Protein AF-A0A090GD67-F1 (afdb_monomer_lite)

Organism: Mesorhizobium plurifarium (NCBI:txid69974)

pLDDT: mean 84.67, std 17.31, range [36.59, 98.5]

Radius of gyration: 21.64 Å; chains: 1; bounding box: 90×26×46 Å

Structure (mmCIF, N/CA/C/O backbone):
data_AF-A0A090GD67-F1
#
_entry.id   AF-A0A090GD67-F1
#
loop_
_atom_site.group_PDB
_atom_site.id
_atom_site.type_symbol
_atom_site.label_atom_id
_atom_site.label_alt_id
_atom_site.label_comp_id
_atom_site.label_asym_id
_atom_site.label_entity_id
_atom_site.label_seq_id
_atom_site.pdbx_PDB_ins_code
_atom_site.Cartn_x
_atom_site.Cartn_y
_atom_site.Cartn_z
_atom_site.occupancy
_atom_site.B_iso_or_equiv
_atom_site.auth_seq_id
_atom_site.auth_comp_id
_atom_site.auth_asym_id
_atom_site.auth_atom_id
_atom_site.pdbx_PDB_model_num
ATOM 1 N N . MET A 1 1 ? -66.981 9.081 29.433 1.00 36.59 1 MET A N 1
ATOM 2 C CA . MET A 1 1 ? -66.553 9.447 28.064 1.00 36.59 1 MET A CA 1
ATOM 3 C C . MET A 1 1 ? -65.028 9.527 28.034 1.00 36.59 1 MET A C 1
ATOM 5 O O . MET A 1 1 ? -64.481 10.363 28.728 1.00 36.59 1 MET A O 1
ATOM 9 N N . ARG A 1 2 ? -64.402 8.603 27.286 1.00 39.62 2 ARG A N 1
ATOM 10 C CA . ARG A 1 2 ? -63.059 8.602 26.656 1.00 39.62 2 ARG A CA 1
ATOM 11 C C . ARG A 1 2 ? -61.828 9.085 27.456 1.00 39.62 2 ARG A C 1
ATOM 13 O O . ARG A 1 2 ? -61.540 10.271 27.518 1.00 39.62 2 ARG A O 1
ATOM 20 N N . ILE A 1 3 ? -61.043 8.107 27.922 1.00 46.41 3 ILE A N 1
ATOM 21 C CA . ILE A 1 3 ? -59.617 8.222 28.269 1.00 46.41 3 ILE A CA 1
ATOM 22 C C . ILE A 1 3 ? -58.811 8.064 26.968 1.00 46.41 3 ILE A C 1
ATOM 24 O O . ILE A 1 3 ? -58.981 7.070 26.263 1.00 46.41 3 ILE A O 1
ATOM 28 N N . PHE A 1 4 ? -57.972 9.045 26.628 1.00 45.22 4 PHE A N 1
ATOM 29 C CA . PHE A 1 4 ? -57.029 8.970 25.508 1.00 45.22 4 PHE A CA 1
ATOM 30 C C . PHE A 1 4 ? -55.708 8.361 25.997 1.00 45.22 4 PHE A C 1
ATOM 32 O O . PHE A 1 4 ? -54.957 9.010 26.720 1.00 45.22 4 PHE A O 1
ATOM 39 N N . CYS A 1 5 ? -55.411 7.125 25.594 1.00 44.12 5 CYS A N 1
ATOM 40 C CA . CYS A 1 5 ? -54.068 6.555 25.703 1.00 44.12 5 CYS A CA 1
ATOM 41 C C . CYS A 1 5 ? -53.264 6.950 24.457 1.00 44.12 5 CYS A C 1
ATOM 43 O O . CYS A 1 5 ? -53.500 6.419 23.373 1.00 44.12 5 CYS A O 1
ATOM 45 N N . LEU A 1 6 ? -52.321 7.885 24.608 1.00 44.41 6 LEU A N 1
ATOM 46 C CA . LEU A 1 6 ? -51.264 8.117 23.622 1.00 44.41 6 LEU A CA 1
ATOM 47 C C . LEU A 1 6 ? -50.285 6.932 23.677 1.00 44.41 6 LEU A C 1
ATOM 49 O O . LEU A 1 6 ? -49.520 6.803 24.629 1.00 44.41 6 LEU A O 1
ATOM 53 N N . LEU A 1 7 ? -50.300 6.071 22.657 1.00 46.12 7 LEU A N 1
ATOM 54 C CA . LEU A 1 7 ? -49.202 5.144 22.392 1.00 46.12 7 LEU A CA 1
ATOM 55 C C . LEU A 1 7 ? -48.097 5.907 21.657 1.00 46.12 7 LEU A C 1
ATOM 57 O O . LEU A 1 7 ? -48.216 6.210 20.472 1.00 46.12 7 LEU A O 1
ATOM 61 N N . ALA A 1 8 ? -47.020 6.220 22.374 1.00 53.72 8 ALA A N 1
ATOM 62 C CA . ALA A 1 8 ? -45.768 6.643 21.769 1.00 53.72 8 ALA A CA 1
ATOM 63 C C . ALA A 1 8 ? -45.135 5.429 21.073 1.00 53.72 8 ALA A C 1
ATOM 65 O O . ALA A 1 8 ? -44.544 4.566 21.718 1.00 53.72 8 ALA A O 1
ATOM 66 N N . ALA A 1 9 ? -45.297 5.347 19.753 1.00 47.59 9 ALA A N 1
ATOM 67 C CA . ALA A 1 9 ? -44.527 4.442 18.918 1.00 47.59 9 ALA A CA 1
ATOM 68 C C . ALA A 1 9 ? -43.088 4.970 18.856 1.00 47.59 9 ALA A C 1
ATOM 70 O O . ALA A 1 9 ? -42.772 5.877 18.086 1.00 47.59 9 ALA A O 1
ATOM 71 N N . THR A 1 10 ? -42.217 4.437 19.708 1.00 53.12 10 THR A N 1
ATOM 72 C CA . THR A 1 10 ? -40.774 4.579 19.548 1.00 53.12 10 THR A CA 1
ATOM 73 C C . THR A 1 10 ? -40.389 3.903 18.239 1.00 53.12 10 THR A C 1
ATOM 75 O O . THR A 1 10 ? -40.365 2.679 18.125 1.00 53.12 10 THR A O 1
ATOM 78 N N . ALA A 1 11 ? -40.130 4.721 17.220 1.00 47.53 11 ALA A N 1
ATOM 79 C CA . ALA A 1 11 ? -39.497 4.281 15.993 1.00 47.53 11 ALA A CA 1
ATOM 80 C C . ALA A 1 11 ? -38.112 3.728 16.354 1.00 47.53 11 ALA A C 1
ATOM 82 O O . ALA A 1 11 ? -37.156 4.478 16.549 1.00 47.53 11 ALA A O 1
ATOM 83 N N . LEU A 1 12 ? -38.026 2.405 16.489 1.00 48.16 12 LEU A N 1
ATOM 84 C CA . LEU A 1 12 ? -36.778 1.662 16.405 1.00 48.16 12 LEU A CA 1
ATOM 85 C C . LEU A 1 12 ? -36.244 1.887 14.990 1.00 48.16 12 LEU A C 1
ATOM 87 O O . LEU A 1 12 ? -36.596 1.170 14.055 1.00 48.16 12 LEU A O 1
ATOM 91 N N . LEU A 1 13 ? -35.452 2.947 14.823 1.00 43.34 13 LEU A N 1
ATOM 92 C CA . LEU A 1 13 ? -34.618 3.103 13.643 1.00 43.34 13 LEU A CA 1
ATOM 93 C C . LEU A 1 13 ? -33.753 1.840 13.555 1.00 43.34 13 LEU A C 1
ATOM 95 O O . LEU A 1 13 ? -33.126 1.483 14.559 1.00 43.34 13 LEU A O 1
ATOM 99 N N . PRO A 1 14 ? -33.727 1.141 12.408 1.00 44.31 14 PRO A N 1
ATOM 100 C CA . PRO A 1 14 ? -32.823 0.023 12.234 1.00 44.31 14 PRO A CA 1
ATOM 101 C C . PRO A 1 14 ? -31.410 0.584 12.366 1.00 44.31 14 PRO A C 1
ATOM 103 O O . PRO A 1 14 ? -30.945 1.330 11.504 1.00 44.31 14 PRO A O 1
ATOM 106 N N . MET A 1 15 ? -30.743 0.279 13.481 1.00 50.84 15 MET A N 1
ATOM 107 C CA . MET A 1 15 ? -29.306 0.484 13.565 1.00 50.84 15 MET A CA 1
ATOM 108 C C . MET A 1 15 ? -28.710 -0.353 12.435 1.00 50.84 15 MET A C 1
ATOM 110 O O . MET A 1 15 ? -29.001 -1.553 12.379 1.00 50.84 15 MET A O 1
ATOM 114 N N . PRO A 1 16 ? -27.942 0.240 11.504 1.00 46.94 16 PRO A N 1
ATOM 115 C CA . PRO A 1 16 ? -27.230 -0.550 10.524 1.00 46.94 16 PRO A CA 1
ATOM 116 C C . PRO A 1 16 ? -26.293 -1.452 11.320 1.00 46.94 16 PRO A C 1
ATOM 118 O O . PRO A 1 16 ? -25.342 -0.986 11.947 1.00 46.94 16 PRO A O 1
ATOM 121 N N . CYS A 1 17 ? -26.627 -2.737 11.362 1.00 42.44 17 CYS A N 1
ATOM 122 C CA . CYS A 1 17 ? -25.745 -3.776 11.847 1.00 42.44 17 CYS A CA 1
ATOM 123 C C . CYS A 1 17 ? -24.536 -3.740 10.907 1.00 42.44 17 CYS A C 1
ATOM 125 O O . CYS A 1 17 ? -24.598 -4.256 9.791 1.00 42.44 17 CYS A O 1
ATOM 127 N N . LYS A 1 18 ? -23.488 -3.000 11.294 1.00 53.75 18 LYS A N 1
ATOM 128 C CA . LYS A 1 18 ? -22.190 -3.052 10.626 1.00 53.75 18 LYS A CA 1
ATOM 129 C C . LYS A 1 18 ? -21.739 -4.497 10.748 1.00 53.75 18 LYS A C 1
ATOM 131 O O . LYS A 1 18 ? -21.539 -4.982 11.857 1.00 53.75 18 LYS A O 1
ATOM 136 N N . ALA A 1 19 ? -21.687 -5.198 9.623 1.00 53.28 19 ALA A N 1
ATOM 137 C CA . ALA A 1 19 ? -21.222 -6.570 9.611 1.00 53.28 19 ALA A CA 1
ATOM 138 C C . ALA A 1 19 ? -19.786 -6.595 10.153 1.00 53.28 19 ALA A C 1
ATOM 140 O O . ALA A 1 19 ? -18.933 -5.850 9.680 1.00 53.28 19 ALA A O 1
ATOM 141 N N . GLU A 1 20 ? -19.533 -7.462 11.129 1.00 49.59 20 GLU A N 1
ATOM 142 C CA . GLU A 1 20 ? -18.251 -7.652 11.830 1.00 49.59 20 GLU A CA 1
ATOM 143 C C . GLU A 1 20 ? -17.064 -7.903 10.864 1.00 49.59 20 GLU A C 1
ATOM 145 O O . GLU A 1 20 ? -15.914 -7.634 11.190 1.00 49.59 20 GLU A O 1
ATOM 150 N N . GLY A 1 21 ? -17.337 -8.335 9.623 1.00 59.31 21 GLY A N 1
ATOM 151 C CA . GLY A 1 21 ? -16.341 -8.529 8.558 1.00 59.31 21 GLY A CA 1
ATOM 152 C C . GLY A 1 21 ? -16.029 -7.307 7.680 1.00 59.31 21 GLY A C 1
ATOM 153 O O . GLY A 1 21 ? -15.117 -7.376 6.856 1.00 59.31 21 GLY A O 1
ATOM 154 N N . ASP A 1 22 ? -16.754 -6.195 7.820 1.00 77.25 22 ASP A N 1
ATOM 155 C CA . ASP A 1 22 ? -16.596 -5.017 6.955 1.00 77.25 22 ASP A CA 1
ATOM 156 C C . ASP A 1 22 ? -15.273 -4.289 7.240 1.00 77.25 22 ASP A C 1
ATOM 158 O O . ASP A 1 22 ? -14.479 -4.051 6.334 1.00 77.25 22 ASP A O 1
ATOM 162 N N . ILE A 1 23 ? -14.946 -4.033 8.512 1.00 83.69 23 ILE A N 1
ATOM 163 C CA . ILE A 1 23 ? -13.769 -3.223 8.881 1.00 83.69 23 ILE A CA 1
ATOM 164 C C . ILE A 1 23 ? -12.433 -3.861 8.472 1.00 83.69 23 ILE A C 1
ATOM 166 O O . ILE A 1 23 ? -11.475 -3.159 8.153 1.00 83.69 23 ILE A O 1
ATOM 170 N N . TYR A 1 24 ? -12.363 -5.191 8.434 1.00 85.31 24 TYR A N 1
ATOM 171 C CA . TYR A 1 24 ? -11.166 -5.925 8.028 1.00 85.31 24 TYR A CA 1
ATOM 172 C C . TYR A 1 24 ? -10.984 -5.950 6.522 1.00 85.31 24 TYR A C 1
ATOM 174 O O . TYR A 1 24 ? -9.859 -5.891 6.022 1.00 85.31 24 TYR A O 1
ATOM 182 N N . HIS A 1 25 ? -12.092 -5.981 5.786 1.00 87.81 25 HIS A N 1
ATOM 183 C CA . HIS A 1 25 ? -12.056 -5.710 4.364 1.00 87.81 25 HIS A CA 1
ATOM 184 C C . HIS A 1 25 ? -11.529 -4.290 4.108 1.00 87.81 25 HIS A C 1
ATOM 186 O O . HIS A 1 25 ? -10.597 -4.143 3.320 1.00 87.81 25 HIS A O 1
ATOM 192 N N . GLN A 1 26 ? -12.010 -3.278 4.846 1.00 90.06 26 GLN A N 1
ATOM 193 C CA . GLN A 1 26 ? -11.484 -1.909 4.740 1.00 90.06 26 GLN A CA 1
ATOM 194 C C . GLN A 1 26 ? -9.972 -1.857 5.028 1.00 90.06 26 GLN A C 1
ATOM 196 O O . GLN A 1 26 ? -9.216 -1.252 4.273 1.00 90.06 26 GLN A O 1
ATOM 201 N N . ALA A 1 27 ? -9.493 -2.548 6.066 1.00 89.62 27 ALA A N 1
ATOM 202 C CA . ALA A 1 27 ? -8.064 -2.621 6.376 1.00 89.62 27 ALA A CA 1
ATOM 203 C C . ALA A 1 27 ? -7.244 -3.216 5.213 1.00 89.62 27 ALA A C 1
ATOM 205 O O . ALA A 1 27 ? -6.229 -2.651 4.801 1.00 89.62 27 ALA A O 1
ATOM 206 N N . ASN A 1 28 ? -7.711 -4.326 4.636 1.00 90.38 28 ASN A N 1
ATOM 207 C CA . ASN A 1 28 ? -7.069 -4.975 3.493 1.00 90.38 28 ASN A CA 1
ATOM 208 C C . ASN A 1 28 ? -7.059 -4.084 2.241 1.00 90.38 28 ASN A C 1
ATOM 210 O O . ASN A 1 28 ? -6.034 -3.991 1.562 1.00 90.38 28 ASN A O 1
ATOM 214 N N . VAL A 1 29 ? -8.167 -3.392 1.956 1.00 93.44 29 VAL A N 1
ATOM 215 C CA . VAL A 1 29 ? -8.246 -2.426 0.851 1.00 93.44 29 VAL A CA 1
ATOM 216 C C . VAL A 1 29 ? -7.290 -1.262 1.092 1.00 93.44 29 VAL A C 1
ATOM 218 O O . VAL A 1 29 ? -6.579 -0.872 0.170 1.00 93.44 29 VAL A O 1
ATOM 221 N N . ALA A 1 30 ? -7.211 -0.743 2.320 1.00 94.75 30 ALA A N 1
ATOM 222 C CA . ALA A 1 30 ? -6.302 0.345 2.658 1.00 94.75 30 ALA A CA 1
ATOM 223 C C . ALA A 1 30 ? -4.839 -0.037 2.403 1.00 94.75 30 ALA A C 1
ATOM 225 O O . ALA A 1 30 ? -4.106 0.685 1.726 1.00 94.75 30 ALA A O 1
ATOM 226 N N . TRP A 1 31 ? -4.436 -1.215 2.884 1.00 94.75 31 TRP A N 1
ATOM 227 C CA . TRP A 1 31 ? -3.102 -1.765 2.658 1.00 94.75 31 TRP A CA 1
ATOM 228 C C . TRP A 1 31 ? -2.779 -1.931 1.173 1.00 94.75 31 TRP A C 1
ATOM 230 O O . TRP A 1 31 ? -1.738 -1.464 0.702 1.00 94.75 31 TRP A O 1
ATOM 240 N N . ALA A 1 32 ? -3.681 -2.574 0.429 1.00 95.50 32 ALA A N 1
ATOM 241 C CA . ALA A 1 32 ? -3.511 -2.793 -0.999 1.00 95.50 32 ALA A CA 1
ATOM 242 C C . ALA A 1 32 ? -3.405 -1.464 -1.757 1.00 95.50 32 ALA A C 1
ATOM 244 O O . ALA A 1 32 ? -2.510 -1.304 -2.583 1.00 95.50 32 ALA A O 1
ATOM 245 N N . ALA A 1 33 ? -4.257 -0.489 -1.430 1.00 97.81 33 ALA A N 1
ATOM 246 C CA . ALA A 1 33 ? -4.273 0.816 -2.074 1.00 97.81 33 ALA A CA 1
ATOM 247 C C . ALA A 1 33 ? -2.965 1.585 -1.844 1.00 97.81 33 ALA A C 1
ATOM 249 O O . ALA A 1 33 ? -2.367 2.050 -2.812 1.00 97.81 33 ALA A O 1
ATOM 250 N N . TYR A 1 34 ? -2.447 1.644 -0.611 1.00 97.62 34 TYR A N 1
ATOM 251 C CA . TYR A 1 34 ? -1.164 2.305 -0.345 1.00 97.62 34 TYR A CA 1
ATOM 252 C C . TYR A 1 34 ? 0.014 1.623 -1.052 1.00 97.62 34 TYR A C 1
ATOM 254 O O . TYR A 1 34 ? 0.844 2.301 -1.661 1.00 97.62 34 TYR A O 1
ATOM 262 N N . LYS A 1 35 ? 0.067 0.285 -1.063 1.00 96.62 35 LYS A N 1
ATOM 263 C CA . LYS A 1 35 ? 1.077 -0.443 -1.848 1.00 96.62 35 LYS A CA 1
ATOM 264 C C . LYS A 1 35 ? 0.967 -0.134 -3.343 1.00 96.62 35 LYS A C 1
ATOM 266 O O . LYS A 1 35 ? 1.967 0.150 -4.000 1.00 96.62 35 LYS A O 1
ATOM 271 N N . CYS A 1 36 ? -0.248 -0.161 -3.879 1.00 98.31 36 CYS A N 1
ATOM 272 C CA . CYS A 1 36 ? -0.519 0.158 -5.273 1.00 98.31 36 CYS A CA 1
ATOM 273 C C . CYS A 1 36 ? -0.138 1.601 -5.621 1.00 98.31 36 CYS A C 1
ATOM 275 O O . CYS A 1 36 ? 0.417 1.837 -6.695 1.00 98.31 36 CYS A O 1
ATOM 277 N N . ALA A 1 37 ? -0.358 2.557 -4.715 1.00 98.19 37 ALA A N 1
ATOM 278 C CA . ALA A 1 37 ? 0.062 3.942 -4.893 1.00 98.19 37 ALA A CA 1
ATOM 279 C C . ALA A 1 37 ? 1.589 4.051 -5.023 1.00 98.19 37 ALA A C 1
ATOM 281 O O . ALA A 1 37 ? 2.092 4.799 -5.869 1.00 98.19 37 ALA A O 1
ATOM 282 N N . ALA A 1 38 ? 2.331 3.275 -4.230 1.00 97.75 38 ALA A N 1
ATOM 283 C CA . ALA A 1 38 ? 3.783 3.193 -4.321 1.00 97.75 38 ALA A CA 1
ATOM 284 C C . ALA A 1 38 ? 4.234 2.591 -5.661 1.00 97.75 38 ALA A C 1
ATOM 286 O O . ALA A 1 38 ? 5.136 3.131 -6.307 1.00 97.75 38 ALA A O 1
ATOM 287 N N . PHE A 1 39 ? 3.598 1.504 -6.114 1.00 98.31 39 PHE A N 1
ATOM 288 C CA . PHE A 1 39 ? 3.899 0.892 -7.411 1.00 98.31 39 PHE A CA 1
ATOM 289 C C . PHE A 1 39 ? 3.606 1.846 -8.575 1.00 98.31 39 PHE A C 1
ATOM 291 O O . PHE A 1 39 ? 4.455 2.006 -9.452 1.00 98.31 39 PHE A O 1
ATOM 298 N N . ALA A 1 40 ? 2.462 2.538 -8.552 1.00 97.81 40 ALA A N 1
ATOM 299 C CA . ALA A 1 40 ? 2.091 3.546 -9.544 1.00 97.81 40 ALA A CA 1
ATOM 300 C C . ALA A 1 40 ? 3.176 4.622 -9.665 1.00 97.81 40 ALA A C 1
ATOM 302 O O . ALA A 1 40 ? 3.731 4.830 -10.746 1.00 97.81 40 ALA A O 1
ATOM 303 N N . PHE A 1 41 ? 3.549 5.235 -8.539 1.00 96.94 41 PHE A N 1
ATOM 304 C CA . PHE A 1 41 ? 4.564 6.284 -8.492 1.00 96.94 41 PHE A CA 1
ATOM 305 C C . PHE A 1 41 ? 5.930 5.806 -9.008 1.00 96.94 41 PHE A C 1
ATO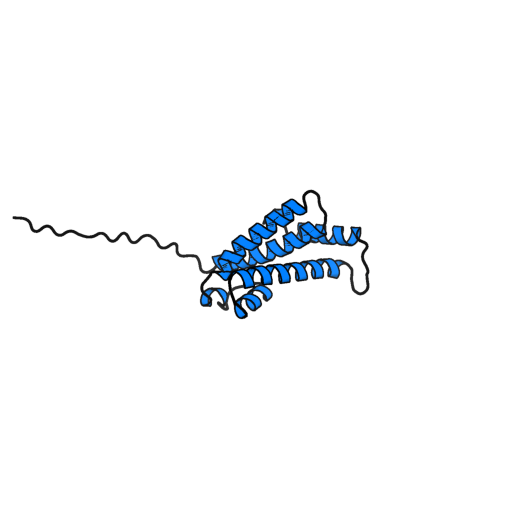M 307 O O . PHE A 1 41 ? 6.563 6.479 -9.826 1.00 96.94 41 PHE A O 1
ATOM 314 N N . ASN A 1 42 ? 6.377 4.621 -8.579 1.00 97.50 42 ASN A N 1
ATOM 315 C CA . ASN A 1 42 ? 7.683 4.074 -8.958 1.00 97.50 42 ASN A CA 1
ATOM 316 C C . ASN A 1 42 ? 7.734 3.568 -10.404 1.00 97.50 42 ASN A C 1
ATOM 318 O O . ASN A 1 42 ? 8.794 3.614 -11.027 1.00 97.50 42 ASN A O 1
ATOM 322 N N . SER A 1 43 ? 6.605 3.128 -10.961 1.00 96.75 43 SER A N 1
ATOM 323 C CA . SER A 1 43 ? 6.526 2.666 -12.350 1.00 96.75 43 SER A CA 1
ATOM 324 C C . SER A 1 43 ? 6.734 3.783 -13.370 1.00 96.75 43 SER A C 1
ATOM 326 O O . SER A 1 43 ? 7.115 3.510 -14.508 1.00 96.75 43 SER A O 1
ATOM 328 N N . ARG A 1 44 ? 6.469 5.042 -12.979 1.00 94.81 44 ARG A N 1
ATOM 329 C CA . ARG A 1 44 ? 6.438 6.206 -13.883 1.00 94.81 44 ARG A CA 1
ATOM 330 C C . ARG A 1 44 ? 5.549 5.976 -15.113 1.00 94.81 44 ARG A C 1
ATOM 332 O O . ARG A 1 44 ? 5.822 6.513 -16.185 1.00 94.81 44 ARG A O 1
ATOM 339 N N . MET A 1 45 ? 4.500 5.166 -14.965 1.00 94.06 45 MET A N 1
ATOM 340 C CA . MET A 1 45 ? 3.517 4.935 -16.018 1.00 94.06 45 MET A CA 1
ATOM 341 C C . MET A 1 45 ? 2.789 6.236 -16.401 1.00 94.06 45 MET A C 1
ATOM 343 O O . MET A 1 45 ? 2.783 7.199 -15.624 1.00 94.06 45 MET A O 1
ATOM 347 N N . PRO A 1 46 ? 2.146 6.292 -17.580 1.00 94.38 46 PRO A N 1
ATOM 348 C CA . PRO A 1 46 ? 1.277 7.412 -17.918 1.00 94.38 46 PRO A CA 1
ATOM 349 C C . PRO A 1 46 ? 0.252 7.656 -16.802 1.00 94.38 46 PRO A C 1
ATOM 351 O O . PRO A 1 46 ? -0.341 6.710 -16.294 1.00 94.38 46 PRO A O 1
ATOM 354 N N . ASN A 1 47 ? 0.062 8.918 -16.409 1.00 94.19 47 ASN A N 1
ATOM 355 C CA . ASN A 1 47 ? -0.813 9.311 -15.296 1.00 94.19 47 ASN A CA 1
ATOM 356 C C . ASN A 1 47 ? -0.432 8.725 -13.911 1.00 94.19 47 ASN A C 1
ATOM 358 O O . ASN A 1 47 ? -1.281 8.653 -13.025 1.00 94.19 47 ASN A O 1
ATOM 362 N N . ALA A 1 48 ? 0.835 8.350 -13.683 1.00 95.38 48 ALA A N 1
ATOM 363 C CA . ALA A 1 48 ? 1.297 7.823 -12.391 1.00 95.38 48 ALA A CA 1
ATOM 364 C C . ALA A 1 48 ? 0.927 8.718 -11.195 1.00 95.38 48 ALA A C 1
ATOM 366 O O . ALA A 1 48 ? 0.510 8.199 -10.166 1.00 95.38 48 ALA A O 1
ATOM 367 N N . ASP A 1 49 ? 1.031 10.044 -11.328 1.00 95.56 49 ASP A N 1
ATOM 368 C CA . ASP A 1 49 ? 0.702 10.977 -10.241 1.00 95.56 49 ASP A CA 1
ATOM 369 C C . ASP A 1 49 ? -0.804 11.006 -9.930 1.00 95.56 49 ASP A C 1
ATOM 371 O O . ASP A 1 49 ? -1.205 11.119 -8.769 1.00 95.56 49 ASP A O 1
ATOM 375 N N . GLY A 1 50 ? -1.645 10.888 -10.963 1.00 97.44 50 GLY A N 1
ATOM 376 C CA . GLY A 1 50 ? -3.097 10.806 -10.812 1.00 97.44 50 GLY A CA 1
ATOM 377 C C . GLY A 1 50 ? -3.514 9.506 -10.132 1.00 97.44 50 GLY A C 1
ATOM 378 O O . GLY A 1 50 ? -4.275 9.533 -9.165 1.00 97.44 50 GLY A O 1
ATOM 379 N N . GLU A 1 51 ? -2.950 8.384 -10.578 1.00 97.69 51 GLU A N 1
ATOM 380 C CA . GLU A 1 51 ? -3.193 7.070 -9.979 1.00 97.69 51 GLU A CA 1
ATOM 381 C C . GLU A 1 51 ? -2.665 6.981 -8.548 1.00 97.69 51 GLU A C 1
ATOM 383 O O . GLU A 1 51 ? -3.373 6.510 -7.660 1.00 97.69 51 GLU A O 1
ATOM 388 N N . HIS A 1 52 ? -1.468 7.508 -8.288 1.00 97.31 52 HIS A N 1
ATOM 389 C CA . HIS A 1 52 ? -0.920 7.602 -6.940 1.00 97.31 52 HIS A CA 1
ATOM 390 C C . HIS A 1 52 ? -1.879 8.353 -6.010 1.00 97.31 52 HIS A C 1
ATOM 392 O O . HIS A 1 52 ? -2.248 7.830 -4.963 1.00 97.31 52 HIS A O 1
ATOM 398 N N . ARG A 1 53 ? -2.360 9.538 -6.414 1.00 97.88 53 ARG A N 1
ATOM 399 C CA . ARG A 1 53 ? -3.313 10.319 -5.612 1.00 97.88 53 ARG A CA 1
ATOM 400 C C . ARG A 1 53 ? -4.623 9.569 -5.372 1.00 97.88 53 ARG A C 1
ATOM 402 O O . ARG A 1 53 ? -5.102 9.546 -4.242 1.00 97.88 53 ARG A O 1
ATOM 409 N N . ARG A 1 54 ? -5.196 8.961 -6.416 1.00 98.06 54 ARG A N 1
ATOM 410 C CA . ARG A 1 54 ? -6.442 8.180 -6.335 1.00 98.06 54 ARG A CA 1
ATOM 411 C C . ARG A 1 54 ? -6.320 7.042 -5.318 1.00 98.06 54 ARG A C 1
ATOM 413 O O . ARG A 1 54 ? -7.217 6.840 -4.504 1.00 98.06 54 ARG A O 1
ATOM 420 N N . LEU A 1 55 ? -5.200 6.326 -5.355 1.00 98.50 55 LEU A N 1
ATOM 421 C CA . LEU A 1 55 ? -4.932 5.182 -4.489 1.00 98.50 55 LEU A CA 1
ATOM 422 C C . LEU A 1 55 ? -4.589 5.600 -3.052 1.00 98.50 55 LEU A C 1
ATOM 424 O O . LEU A 1 55 ? -5.045 4.946 -2.120 1.00 98.50 55 LEU A O 1
ATOM 428 N N . VAL A 1 56 ? -3.871 6.711 -2.848 1.00 98.06 56 VAL A N 1
ATOM 429 C CA . VAL A 1 56 ? -3.660 7.289 -1.506 1.00 98.06 56 VAL A CA 1
ATOM 430 C C . VAL A 1 56 ? -4.991 7.698 -0.876 1.00 98.06 56 VAL A C 1
ATOM 432 O O . VAL A 1 56 ? -5.246 7.349 0.273 1.00 98.06 56 VAL A O 1
ATOM 435 N N . GLU A 1 57 ? -5.869 8.369 -1.627 1.00 98.25 57 GLU A N 1
ATOM 436 C CA . GLU A 1 57 ? -7.200 8.764 -1.146 1.00 98.25 57 GLU A CA 1
ATOM 437 C C . GLU A 1 57 ? -8.048 7.539 -0.773 1.00 98.25 57 GLU A C 1
ATOM 439 O O . GLU A 1 57 ? -8.637 7.485 0.306 1.00 98.25 57 GLU A O 1
ATOM 444 N N . LYS A 1 58 ? -8.056 6.505 -1.627 1.00 97.81 58 LYS A N 1
ATOM 445 C CA . LYS A 1 58 ? -8.720 5.230 -1.326 1.00 97.81 58 LYS A CA 1
ATOM 446 C C . LYS A 1 58 ? -8.152 4.603 -0.050 1.00 97.81 58 LYS A C 1
ATOM 448 O O . LYS A 1 58 ? -8.921 4.197 0.824 1.00 97.81 58 LYS A O 1
ATOM 453 N N . GLY A 1 59 ? -6.825 4.557 0.070 1.00 96.75 59 GLY A N 1
ATOM 454 C CA . GLY A 1 59 ? -6.116 4.063 1.247 1.00 96.75 59 GLY A CA 1
ATOM 455 C C . GLY A 1 59 ? -6.544 4.783 2.521 1.00 96.75 59 GLY A C 1
ATOM 456 O O . GLY A 1 59 ? -6.917 4.140 3.501 1.00 96.75 59 GLY A O 1
ATOM 457 N N . TYR A 1 60 ? -6.592 6.113 2.460 1.00 97.19 60 TYR A N 1
ATOM 458 C CA . TYR A 1 60 ? -7.000 6.974 3.563 1.00 97.19 60 TYR A CA 1
ATOM 459 C C . TYR A 1 60 ? -8.446 6.718 3.990 1.00 97.19 60 TYR A C 1
ATOM 461 O O . TYR A 1 60 ? -8.698 6.481 5.167 1.00 97.19 60 TYR A O 1
ATOM 469 N N . GLN A 1 61 ? -9.398 6.691 3.053 1.00 96.69 61 GLN A N 1
ATOM 470 C CA . GLN A 1 61 ? -10.821 6.494 3.362 1.00 96.69 61 GLN A CA 1
ATOM 471 C C . GLN A 1 61 ? -11.106 5.127 4.008 1.00 96.69 61 GLN A C 1
ATOM 473 O O . GLN A 1 61 ? -11.862 5.024 4.980 1.00 96.69 61 GLN A O 1
ATOM 478 N N . ASN A 1 62 ? -10.479 4.070 3.490 1.00 94.62 62 ASN A N 1
ATOM 479 C CA . ASN A 1 62 ? -10.663 2.712 4.004 1.00 94.62 62 ASN A CA 1
ATOM 480 C C . ASN A 1 62 ? -9.927 2.542 5.345 1.00 94.62 62 ASN A C 1
ATOM 482 O O . ASN A 1 62 ? -10.482 2.014 6.310 1.00 94.62 62 ASN A O 1
ATOM 486 N N . GLY A 1 63 ? -8.706 3.075 5.448 1.00 93.56 63 GLY A N 1
ATOM 487 C CA . GLY A 1 63 ? -7.930 3.072 6.685 1.00 93.56 63 GLY A CA 1
ATOM 488 C C . GLY A 1 63 ? -8.621 3.860 7.798 1.00 93.56 63 GLY A C 1
ATOM 489 O O . GLY A 1 63 ? -8.633 3.415 8.942 1.00 93.56 63 GLY A O 1
ATOM 490 N N . LEU A 1 64 ? -9.253 4.991 7.468 1.00 94.94 64 LEU A N 1
ATOM 491 C CA . LEU A 1 64 ? -9.988 5.827 8.417 1.00 94.94 64 LEU A CA 1
ATOM 492 C C . LEU A 1 64 ? -11.141 5.038 9.029 1.00 94.94 64 LEU A C 1
ATOM 494 O O . LEU A 1 64 ? -11.348 5.088 10.240 1.00 94.94 64 LEU A O 1
ATOM 498 N N . THR A 1 65 ? -11.856 4.273 8.202 1.00 92.19 65 THR A N 1
ATOM 499 C CA . THR A 1 65 ? -12.940 3.400 8.662 1.00 92.19 65 THR A CA 1
ATOM 500 C C . THR A 1 65 ? -12.436 2.335 9.637 1.00 92.19 65 THR A C 1
ATOM 502 O O . THR A 1 65 ? -13.056 2.137 10.680 1.00 92.19 65 THR A O 1
ATOM 505 N N . PHE A 1 66 ? -11.297 1.697 9.348 1.00 90.88 66 PHE A N 1
ATOM 506 C CA . PHE A 1 66 ? -10.699 0.691 10.230 1.00 90.88 66 PHE A CA 1
ATOM 507 C C . PHE A 1 66 ? -10.172 1.287 11.544 1.00 90.88 66 PHE A C 1
ATOM 509 O O . PHE A 1 66 ? -10.530 0.820 12.620 1.00 90.88 66 PHE A O 1
ATOM 516 N N . PHE A 1 67 ? -9.356 2.342 11.485 1.00 91.44 67 PHE A N 1
ATOM 517 C CA . PHE A 1 67 ? -8.730 2.931 12.675 1.00 91.44 67 PHE A CA 1
ATOM 518 C C . PHE A 1 67 ? -9.691 3.745 13.548 1.00 91.44 67 PHE A C 1
ATOM 520 O O . PHE A 1 67 ? -9.358 4.046 14.692 1.00 91.44 67 PHE A O 1
ATOM 527 N N . SER A 1 68 ? -10.875 4.086 13.033 1.00 91.56 68 SER A N 1
ATOM 528 C CA . SER A 1 68 ? -11.954 4.691 13.825 1.00 91.56 68 SER A CA 1
ATOM 529 C C . SER A 1 68 ? -12.885 3.653 14.462 1.00 91.56 68 SER A C 1
ATOM 531 O O . SER A 1 68 ? -13.803 4.032 15.190 1.00 91.56 68 SER A O 1
ATOM 533 N N . ALA A 1 69 ? -12.703 2.359 14.174 1.00 89.00 69 ALA A N 1
ATOM 534 C CA . ALA A 1 69 ? -13.497 1.297 14.778 1.00 89.00 69 ALA A CA 1
ATOM 535 C C . ALA A 1 69 ? -13.124 1.095 16.263 1.00 89.00 69 ALA A C 1
ATOM 537 O O . ALA A 1 69 ? -12.011 1.426 16.685 1.00 89.00 69 ALA A O 1
ATOM 538 N N . PRO A 1 70 ? -14.029 0.542 17.091 1.00 87.69 70 PRO A N 1
ATOM 539 C CA . PRO A 1 70 ? -13.700 0.152 18.456 1.00 87.69 70 PRO A CA 1
ATOM 540 C C . PRO A 1 70 ? -12.494 -0.795 18.505 1.00 87.69 70 PRO A C 1
ATOM 542 O O . PRO A 1 70 ? -12.403 -1.759 17.749 1.00 87.69 70 PRO A O 1
ATOM 545 N N . ARG A 1 71 ? -11.584 -0.577 19.462 1.00 82.31 71 ARG A N 1
ATOM 546 C CA . ARG A 1 71 ? -10.338 -1.360 19.582 1.00 82.31 71 ARG A CA 1
ATOM 547 C C . ARG A 1 71 ? -10.569 -2.872 19.707 1.00 82.31 71 ARG A C 1
ATOM 549 O O . ARG A 1 71 ? -9.747 -3.645 19.230 1.00 82.31 71 ARG A O 1
ATOM 556 N N . ALA A 1 72 ? -11.664 -3.287 20.346 1.00 80.75 72 ALA A N 1
ATOM 557 C CA . ALA A 1 72 ? -12.031 -4.699 20.461 1.00 80.75 72 ALA A CA 1
ATOM 558 C C . ALA A 1 72 ? -12.325 -5.333 19.091 1.00 80.75 72 ALA A C 1
ATOM 560 O O . ALA A 1 72 ? -11.934 -6.472 18.862 1.00 80.75 72 ALA A O 1
ATOM 561 N N . GLU A 1 73 ? -12.933 -4.575 18.175 1.00 82.44 73 GLU A N 1
ATOM 562 C CA . GLU A 1 73 ? -13.190 -5.017 16.804 1.00 82.44 73 GLU A CA 1
ATOM 563 C C . GLU A 1 73 ? -11.905 -5.010 15.975 1.00 82.44 73 GLU A C 1
ATOM 565 O O . GLU A 1 73 ? -11.698 -5.901 15.177 1.00 82.44 73 GLU A O 1
ATOM 570 N N . MET A 1 74 ? -10.984 -4.065 16.183 1.00 78.88 74 MET A N 1
ATOM 571 C CA . MET A 1 74 ? -9.704 -4.058 15.453 1.00 78.88 74 MET A CA 1
ATOM 572 C C . MET A 1 74 ? -8.803 -5.254 15.804 1.00 78.88 74 MET A C 1
ATOM 574 O O . MET A 1 74 ? -7.963 -5.652 14.997 1.00 78.88 74 MET A O 1
ATOM 578 N N . LEU A 1 75 ? -8.948 -5.799 17.016 1.00 79.06 75 LEU A N 1
ATOM 579 C CA . LEU A 1 75 ? -8.078 -6.829 17.590 1.00 79.06 75 LEU A CA 1
ATOM 580 C C . LEU A 1 75 ? -8.747 -8.208 17.704 1.00 79.06 75 LEU A C 1
ATOM 582 O O . LEU A 1 75 ? -8.182 -9.088 18.359 1.00 79.06 75 LEU A O 1
ATOM 586 N N . ALA A 1 76 ? -9.927 -8.418 17.107 1.00 75.75 76 ALA A N 1
ATOM 587 C CA . ALA A 1 76 ? -10.541 -9.743 17.106 1.00 75.75 76 ALA A CA 1
ATOM 588 C C . ALA A 1 76 ? -9.653 -10.763 16.358 1.00 75.75 76 ALA A C 1
ATOM 590 O O . ALA A 1 76 ? -9.021 -10.465 15.342 1.00 75.75 76 ALA A O 1
ATOM 591 N N . SER A 1 77 ? -9.522 -11.945 16.964 1.00 56.94 77 SER A N 1
ATOM 592 C CA . SER A 1 77 ? -8.469 -12.940 16.703 1.00 56.94 77 SER A CA 1
ATOM 593 C C . SER A 1 77 ? -8.709 -13.808 15.463 1.00 56.94 77 SER A C 1
ATOM 595 O O . SER A 1 77 ? -7.813 -14.545 15.055 1.00 56.94 77 SER A O 1
ATOM 597 N N . ASP A 1 78 ? -9.913 -13.789 14.911 1.00 62.41 78 ASP A N 1
ATOM 598 C CA . ASP A 1 78 ? -10.377 -14.616 13.796 1.00 62.41 78 ASP A CA 1
ATOM 599 C C . ASP A 1 78 ? -10.214 -13.937 12.426 1.00 62.41 78 ASP A C 1
ATOM 601 O O . ASP A 1 78 ? -10.524 -14.510 11.380 1.00 62.41 78 ASP A O 1
ATOM 605 N N . SER A 1 79 ? -9.656 -12.732 12.425 1.00 61.12 79 SER A N 1
ATOM 606 C CA . SER A 1 79 ? -9.685 -11.816 11.295 1.00 61.12 79 SER A CA 1
ATOM 607 C C . SER A 1 79 ? -8.352 -11.771 10.564 1.00 61.12 79 SER A C 1
ATOM 609 O O . SER A 1 79 ? -7.306 -11.480 11.146 1.00 61.12 79 SER A O 1
ATOM 611 N N . VAL A 1 80 ? -8.375 -12.005 9.250 1.00 65.69 80 VAL A N 1
ATOM 612 C CA . VAL A 1 80 ? -7.173 -11.920 8.411 1.00 65.69 80 VAL A CA 1
ATOM 613 C C . VAL A 1 80 ? -6.913 -10.457 8.040 1.00 65.69 80 VAL A C 1
ATOM 615 O O . VAL A 1 80 ? -7.366 -9.965 7.005 1.00 65.69 80 VAL A O 1
ATOM 618 N N . VAL A 1 81 ? -6.184 -9.753 8.905 1.00 69.94 81 VAL A N 1
ATOM 619 C CA . VAL A 1 81 ? -5.539 -8.472 8.578 1.00 69.94 81 VAL A CA 1
ATOM 620 C C . VAL A 1 81 ? -4.058 -8.675 8.285 1.00 69.94 81 VAL A C 1
ATOM 622 O O . VAL A 1 81 ? -3.446 -9.580 8.858 1.00 69.94 81 VAL A O 1
ATOM 625 N N . PRO A 1 82 ? -3.440 -7.825 7.446 1.00 71.50 82 PRO A N 1
ATOM 626 C CA . PRO A 1 82 ? -1.992 -7.802 7.304 1.00 71.50 82 PRO A CA 1
ATOM 627 C C . PRO A 1 82 ? -1.353 -7.592 8.678 1.00 71.50 82 PRO A C 1
ATOM 629 O O . PRO A 1 82 ? -1.809 -6.754 9.464 1.00 71.50 82 PRO A O 1
ATOM 632 N N . THR A 1 83 ? -0.306 -8.357 8.987 1.00 79.50 83 THR A N 1
ATOM 633 C CA . THR A 1 83 ? 0.361 -8.323 10.297 1.00 79.50 83 THR A CA 1
ATOM 634 C C . THR A 1 83 ? 0.796 -6.906 10.668 1.00 79.50 83 THR A C 1
ATOM 636 O O . THR A 1 83 ? 0.683 -6.493 11.818 1.00 79.50 83 THR A O 1
ATOM 639 N N . GLU A 1 84 ? 1.220 -6.124 9.683 1.00 80.12 84 GLU A N 1
ATOM 640 C CA . GLU A 1 84 ? 1.642 -4.736 9.814 1.00 80.12 84 GLU A CA 1
ATOM 641 C C . GLU A 1 84 ? 0.502 -3.830 10.296 1.00 80.12 84 GLU A C 1
ATOM 643 O O . GLU A 1 84 ? 0.707 -3.002 11.182 1.00 80.12 84 GLU A O 1
ATOM 648 N N . LEU A 1 85 ? -0.711 -4.021 9.768 1.00 76.62 85 LEU A N 1
ATOM 649 C CA . LEU A 1 85 ? -1.919 -3.320 10.214 1.00 76.62 85 LEU A CA 1
ATOM 650 C C . LEU A 1 85 ? -2.276 -3.686 11.653 1.00 76.62 85 LEU A C 1
ATOM 652 O O . LEU A 1 85 ? -2.593 -2.800 12.446 1.00 76.62 85 LEU A O 1
ATOM 656 N N . GLY A 1 86 ? -2.163 -4.969 12.006 1.00 77.88 86 GLY A N 1
ATOM 657 C CA . GLY A 1 86 ? -2.346 -5.437 13.380 1.00 77.88 86 GLY A CA 1
ATOM 658 C C . GLY A 1 86 ? -1.346 -4.800 14.350 1.00 77.88 86 GLY A C 1
ATOM 659 O O . GLY A 1 86 ? -1.724 -4.337 15.423 1.00 77.88 86 GLY A O 1
ATOM 660 N N . LEU A 1 87 ? -0.074 -4.689 13.958 1.00 81.88 87 LEU A N 1
ATOM 661 C CA . LEU A 1 87 ? 0.958 -4.034 14.768 1.00 81.88 87 LEU A CA 1
ATOM 662 C C . LEU A 1 87 ? 0.689 -2.534 14.947 1.00 81.88 87 LEU A C 1
ATOM 664 O O . LEU A 1 87 ? 0.831 -2.016 16.055 1.00 81.88 87 LEU A O 1
ATOM 668 N N . VAL A 1 88 ? 0.247 -1.840 13.894 1.00 85.00 88 VAL A N 1
ATOM 669 C CA . VAL A 1 88 ? -0.152 -0.424 13.985 1.00 85.00 88 VAL A CA 1
ATOM 670 C C . VAL A 1 88 ? -1.392 -0.246 14.869 1.00 85.00 88 VAL A C 1
ATOM 672 O O . VAL A 1 88 ? -1.460 0.710 15.637 1.00 85.00 88 VAL A O 1
ATOM 675 N N . ALA A 1 89 ? -2.357 -1.168 14.805 1.00 84.12 89 ALA A N 1
ATOM 676 C CA . ALA A 1 89 ? -3.526 -1.180 15.685 1.00 84.12 89 ALA A CA 1
ATOM 677 C C . ALA A 1 89 ? -3.151 -1.395 17.166 1.00 84.12 89 ALA A C 1
ATOM 679 O O . ALA A 1 89 ? -3.789 -0.836 18.062 1.00 84.12 89 ALA A O 1
ATOM 680 N N . LEU A 1 90 ? -2.101 -2.172 17.449 1.00 83.81 90 LEU A N 1
ATOM 681 C CA . LEU A 1 90 ? -1.600 -2.380 18.810 1.00 83.81 90 LEU A CA 1
ATOM 682 C C . LEU A 1 90 ? -0.900 -1.130 19.377 1.00 83.81 90 LEU A C 1
ATOM 684 O O . LEU A 1 90 ? -1.174 -0.772 20.526 1.00 83.81 90 LEU A O 1
ATOM 688 N N . ASP A 1 91 ? -0.081 -0.436 18.576 1.00 85.94 91 ASP A N 1
ATOM 689 C CA . ASP A 1 91 ? 0.583 0.843 18.921 1.00 85.94 91 ASP A CA 1
ATOM 690 C C . ASP A 1 91 ? -0.310 2.075 18.655 1.00 85.94 91 ASP A C 1
ATOM 692 O O . ASP A 1 91 ? 0.172 3.180 18.409 1.00 85.94 91 ASP A O 1
ATOM 696 N N . PHE A 1 92 ? -1.635 1.907 18.663 1.00 84.25 92 PHE A N 1
ATOM 697 C CA . PHE A 1 92 ? -2.564 2.995 18.363 1.00 84.25 92 PHE A CA 1
ATOM 698 C C . PHE A 1 92 ? -2.381 4.191 19.317 1.00 84.25 92 PHE A C 1
ATOM 700 O O . PHE A 1 92 ? -2.531 4.053 20.535 1.00 84.25 92 PHE A O 1
ATOM 707 N N . ARG A 1 93 ? -2.114 5.375 18.742 1.00 88.94 93 ARG A N 1
ATOM 708 C CA . ARG A 1 93 ? -1.979 6.663 19.458 1.00 88.94 93 ARG A CA 1
ATOM 709 C C . ARG A 1 93 ? -3.096 7.639 19.108 1.00 88.94 93 ARG A C 1
ATOM 711 O O . ARG A 1 93 ? -3.716 8.216 19.995 1.00 88.94 93 ARG A O 1
ATOM 718 N N . SER A 1 94 ? -3.334 7.818 17.815 1.00 92.94 94 SER A N 1
ATOM 719 C CA . SER A 1 94 ? -4.477 8.524 17.239 1.00 92.94 94 SER A CA 1
ATOM 720 C C . SER A 1 94 ? -4.760 7.945 15.856 1.00 92.94 94 SER A C 1
ATOM 722 O O . SER A 1 94 ? -3.911 7.252 15.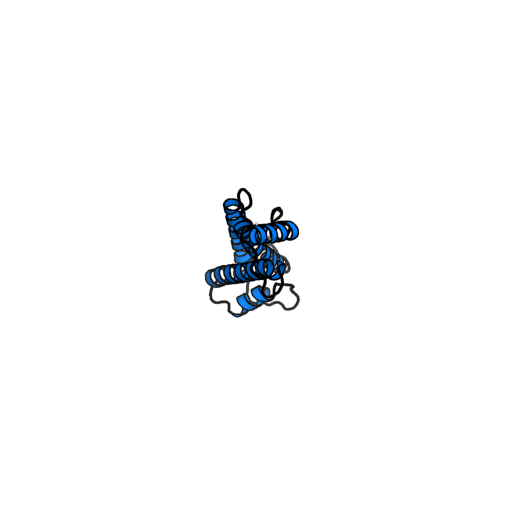285 1.00 92.94 94 SER A O 1
ATOM 724 N N . VAL A 1 95 ? -5.930 8.256 15.302 1.00 92.62 95 VAL A N 1
ATOM 725 C CA . VAL A 1 95 ? -6.318 7.804 13.963 1.00 92.62 95 VAL A CA 1
ATOM 726 C C . VAL A 1 95 ? -5.358 8.349 12.904 1.00 92.62 95 VAL A C 1
ATOM 728 O O . VAL A 1 95 ? -4.859 7.594 12.077 1.00 92.62 95 VAL A O 1
ATOM 731 N N . GLU A 1 96 ? -5.023 9.637 12.967 1.00 93.62 96 GLU A N 1
ATOM 732 C CA . GLU A 1 96 ? -4.116 10.303 12.025 1.00 93.62 96 GLU A CA 1
ATOM 733 C C . GLU A 1 96 ? -2.705 9.720 12.098 1.00 93.62 96 GLU A C 1
ATOM 735 O O . GLU A 1 96 ? -2.070 9.495 11.067 1.00 93.62 96 GLU A O 1
ATOM 740 N N . TYR A 1 97 ? -2.226 9.432 13.313 1.00 93.56 97 TYR A N 1
ATOM 741 C CA . TYR A 1 97 ? -0.942 8.769 13.504 1.00 93.56 97 TYR A CA 1
ATOM 742 C C . TYR A 1 97 ? -0.942 7.386 12.848 1.00 93.56 97 TYR A C 1
ATOM 744 O O . TYR A 1 97 ? -0.044 7.077 12.068 1.00 93.56 97 TYR A O 1
ATOM 752 N N . SER A 1 98 ? -1.959 6.565 13.117 1.00 94.50 98 SER A N 1
ATOM 753 C CA . SER A 1 98 ? -2.062 5.218 12.553 1.00 94.50 98 SER A CA 1
ATOM 754 C C . SER A 1 98 ? -2.192 5.223 11.027 1.00 94.50 98 SER A C 1
ATOM 756 O O . SER A 1 98 ? -1.560 4.397 10.369 1.00 94.50 98 SER A O 1
ATOM 758 N N . LEU A 1 99 ? -2.925 6.186 10.459 1.00 95.19 99 LEU A N 1
ATOM 759 C CA . LEU A 1 99 ? -3.039 6.385 9.012 1.00 95.19 99 LEU A CA 1
ATOM 760 C C . LEU A 1 99 ? -1.688 6.705 8.367 1.00 95.19 99 LEU A C 1
ATOM 762 O O . LEU A 1 99 ? -1.277 6.018 7.433 1.00 95.19 99 LEU A O 1
ATOM 766 N N . GLY A 1 100 ? -0.954 7.682 8.909 1.00 94.75 100 GLY A N 1
ATOM 767 C CA . GLY A 1 100 ? 0.379 8.014 8.400 1.00 94.75 100 GLY A CA 1
ATOM 768 C C . GLY A 1 100 ? 1.369 6.855 8.556 1.00 94.75 100 GLY A C 1
ATOM 769 O O . GLY A 1 100 ? 2.163 6.573 7.658 1.00 94.75 100 GLY A O 1
ATOM 770 N N . ARG A 1 101 ? 1.299 6.123 9.677 1.00 95.44 101 ARG A N 1
ATOM 771 C CA . ARG A 1 101 ? 2.166 4.962 9.917 1.00 95.44 101 ARG A CA 1
ATOM 772 C C . ARG A 1 101 ? 1.890 3.821 8.954 1.00 95.44 101 ARG A C 1
ATOM 774 O O . ARG A 1 101 ? 2.854 3.219 8.479 1.00 95.44 101 ARG A O 1
ATOM 781 N N . ILE A 1 102 ? 0.629 3.503 8.658 1.00 94.31 102 ILE A N 1
ATOM 782 C CA . ILE A 1 102 ? 0.355 2.398 7.740 1.00 94.31 102 ILE A CA 1
ATOM 783 C C . ILE A 1 102 ? 0.742 2.740 6.302 1.00 94.31 102 ILE A C 1
ATOM 785 O O . ILE A 1 102 ? 1.293 1.881 5.617 1.00 94.31 102 ILE A O 1
ATOM 789 N N . GLU A 1 103 ? 0.543 3.988 5.871 1.00 95.62 103 GLU A N 1
ATOM 790 C CA . GLU A 1 103 ? 1.000 4.461 4.564 1.00 95.62 103 GLU A CA 1
ATOM 791 C C . GLU A 1 103 ? 2.525 4.320 4.433 1.00 95.62 103 GLU A C 1
ATOM 793 O O . GLU A 1 103 ? 3.025 3.758 3.457 1.00 95.62 103 GLU A O 1
ATOM 798 N N . GLU A 1 104 ? 3.284 4.775 5.435 1.00 95.56 104 GLU A N 1
ATOM 799 C CA . GLU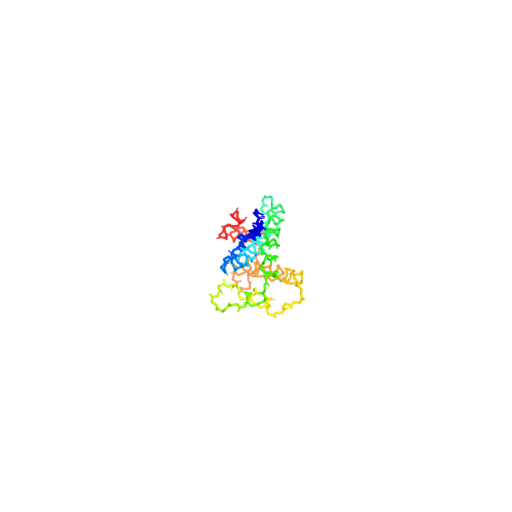 A 1 104 ? 4.746 4.660 5.454 1.00 95.56 104 GLU A CA 1
ATOM 800 C C . GLU A 1 104 ? 5.210 3.197 5.382 1.00 95.56 104 GLU A C 1
ATOM 802 O O . GLU A 1 104 ? 6.122 2.855 4.621 1.00 95.56 104 GLU A O 1
ATOM 807 N N . ILE A 1 105 ? 4.585 2.314 6.168 1.00 94.62 105 ILE A N 1
ATOM 808 C CA . ILE A 1 105 ? 4.930 0.891 6.186 1.00 94.62 105 ILE A CA 1
ATOM 809 C C . ILE A 1 105 ? 4.600 0.249 4.834 1.00 94.62 105 ILE A C 1
ATOM 811 O O . ILE A 1 105 ? 5.466 -0.413 4.264 1.00 94.62 105 ILE A O 1
ATOM 815 N N . ALA A 1 106 ? 3.404 0.479 4.289 1.00 95.19 106 ALA A N 1
ATOM 816 C CA . ALA A 1 106 ? 2.994 -0.048 2.990 1.00 95.19 106 ALA A CA 1
ATOM 817 C C . ALA A 1 106 ? 3.931 0.413 1.862 1.00 95.19 106 ALA A C 1
ATOM 819 O O . ALA A 1 106 ? 4.362 -0.404 1.046 1.00 95.19 106 ALA A O 1
ATOM 820 N N . ASN A 1 107 ? 4.325 1.691 1.862 1.00 95.00 107 ASN A N 1
ATOM 821 C CA . ASN A 1 107 ? 5.312 2.231 0.925 1.00 95.00 107 ASN A CA 1
ATOM 822 C C . ASN A 1 107 ? 6.653 1.490 1.023 1.00 95.00 107 ASN A C 1
ATOM 824 O O . ASN A 1 107 ? 7.205 1.068 0.007 1.00 95.00 107 ASN A O 1
ATOM 828 N N . ARG A 1 108 ? 7.171 1.277 2.239 1.00 95.38 108 ARG A N 1
ATOM 829 C CA . ARG A 1 108 ? 8.421 0.529 2.444 1.00 95.38 108 ARG A CA 1
ATOM 830 C C . ARG A 1 108 ? 8.311 -0.916 1.953 1.00 95.38 108 ARG A C 1
ATOM 832 O O . ARG A 1 108 ? 9.243 -1.411 1.328 1.00 95.38 108 ARG A O 1
ATOM 839 N N . TYR A 1 109 ? 7.184 -1.579 2.199 1.00 94.69 109 TYR A N 1
ATOM 840 C CA . TYR A 1 109 ? 6.938 -2.938 1.705 1.00 94.69 109 TYR A CA 1
ATOM 841 C C . TYR A 1 109 ? 6.903 -2.994 0.181 1.00 94.69 109 TYR A C 1
ATOM 843 O O . TYR A 1 109 ? 7.545 -3.855 -0.413 1.00 94.69 109 TYR A O 1
ATOM 851 N N . ALA A 1 110 ? 6.223 -2.046 -0.461 1.00 96.31 110 ALA A N 1
ATOM 852 C CA . ALA A 1 110 ? 6.198 -1.957 -1.912 1.00 96.31 110 ALA A CA 1
ATOM 853 C C . ALA A 1 110 ? 7.604 -1.744 -2.501 1.00 96.31 110 ALA A C 1
ATOM 855 O O . ALA A 1 110 ? 7.977 -2.423 -3.455 1.00 96.31 110 ALA A O 1
ATOM 856 N N . LEU A 1 111 ? 8.417 -0.859 -1.914 1.00 95.25 111 LEU A N 1
ATOM 857 C CA . LEU A 1 111 ? 9.807 -0.654 -2.342 1.00 95.25 111 LEU A CA 1
ATOM 858 C C . LEU A 1 111 ? 10.660 -1.917 -2.166 1.00 95.25 111 LEU A C 1
ATOM 860 O O . LEU A 1 111 ? 11.455 -2.245 -3.048 1.00 95.25 111 LEU A O 1
ATOM 864 N N . ASN A 1 112 ? 10.466 -2.648 -1.067 1.00 94.69 112 ASN A N 1
ATOM 865 C CA . ASN A 1 112 ? 11.135 -3.926 -0.847 1.00 94.69 112 ASN A CA 1
ATOM 866 C C . ASN A 1 112 ? 10.712 -4.971 -1.889 1.00 94.69 112 ASN A C 1
ATOM 868 O O . ASN A 1 112 ? 11.579 -5.637 -2.437 1.00 94.69 112 ASN A O 1
ATOM 872 N N . GLU A 1 113 ? 9.424 -5.079 -2.226 1.00 95.25 113 GLU A N 1
ATOM 873 C CA . GLU A 1 113 ? 8.934 -6.008 -3.259 1.00 95.25 113 GLU A CA 1
ATOM 874 C C . GLU A 1 113 ? 9.456 -5.666 -4.662 1.00 95.25 113 GLU A C 1
ATOM 876 O O . GLU A 1 113 ? 9.805 -6.567 -5.432 1.00 95.25 113 GLU A O 1
ATOM 881 N N . ILE A 1 114 ? 9.569 -4.373 -4.989 1.00 96.00 114 ILE A N 1
ATOM 882 C CA . ILE A 1 114 ? 10.232 -3.940 -6.224 1.00 96.00 114 ILE A CA 1
ATOM 883 C C . ILE A 1 114 ? 11.692 -4.400 -6.198 1.00 96.00 114 ILE A C 1
ATOM 885 O O . ILE A 1 114 ? 12.133 -5.066 -7.130 1.00 96.00 114 ILE A O 1
ATOM 889 N N . SER A 1 115 ? 12.421 -4.114 -5.118 1.00 93.88 115 SER A N 1
ATOM 890 C CA . SER A 1 115 ? 13.829 -4.498 -4.961 1.00 93.88 115 SER A CA 1
ATOM 891 C C . SER A 1 115 ? 14.044 -6.017 -5.047 1.00 93.88 115 SER A C 1
ATOM 893 O O . SER A 1 115 ? 14.920 -6.496 -5.766 1.00 93.88 115 SER A O 1
ATOM 895 N N . SER A 1 116 ? 13.179 -6.809 -4.406 1.00 93.06 116 SER A N 1
ATOM 896 C CA . SER A 1 116 ? 13.235 -8.276 -4.425 1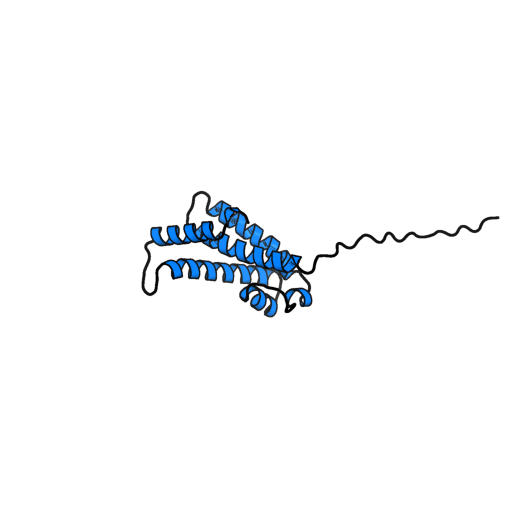.00 93.06 116 SER A CA 1
ATOM 897 C C . SER A 1 116 ? 13.025 -8.888 -5.815 1.00 93.06 116 SER A C 1
ATOM 899 O O . SER A 1 116 ? 13.307 -10.069 -6.001 1.00 93.06 116 SER A O 1
ATOM 901 N N . SER A 1 117 ? 12.587 -8.110 -6.811 1.00 91.62 117 SER A N 1
ATOM 902 C CA . SER A 1 117 ? 12.459 -8.576 -8.196 1.00 91.62 117 SER A CA 1
ATOM 903 C C . SER A 1 117 ? 13.795 -8.819 -8.913 1.00 91.62 117 SER A C 1
ATOM 905 O O . SER A 1 117 ? 13.773 -9.390 -10.004 1.00 91.62 117 SER A O 1
ATOM 907 N N . PHE A 1 118 ? 14.929 -8.377 -8.355 1.00 89.62 118 PHE A N 1
ATOM 908 C CA . PHE A 1 118 ? 16.225 -8.361 -9.052 1.00 89.62 118 PHE A CA 1
ATOM 909 C C . PHE A 1 118 ? 17.278 -9.322 -8.478 1.00 89.62 118 PHE A C 1
ATOM 911 O O . PHE A 1 118 ? 18.299 -9.542 -9.121 1.00 89.62 118 PHE A O 1
ATOM 918 N N . GLY A 1 119 ? 17.021 -9.943 -7.321 1.00 82.88 119 GLY A N 1
ATOM 919 C CA . GLY A 1 119 ? 17.999 -10.780 -6.612 1.00 82.88 119 GLY A CA 1
ATOM 920 C C . GLY A 1 119 ? 18.991 -9.974 -5.760 1.00 82.88 119 GLY A C 1
ATOM 921 O O . GLY A 1 119 ? 19.003 -8.746 -5.783 1.00 82.88 119 GLY A O 1
ATOM 922 N N . THR A 1 120 ? 19.797 -10.668 -4.954 1.00 83.56 120 THR A N 1
ATOM 923 C CA . THR A 1 120 ? 20.778 -10.043 -4.047 1.00 83.56 120 THR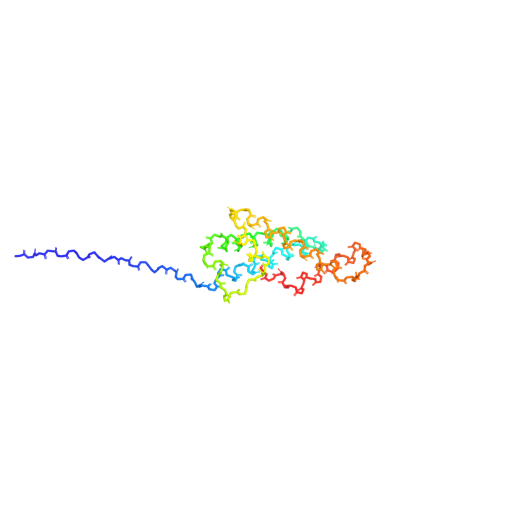 A CA 1
ATOM 924 C C . THR A 1 120 ? 21.939 -9.425 -4.835 1.00 83.56 120 THR A C 1
ATOM 926 O O . THR A 1 120 ? 22.383 -10.004 -5.822 1.00 83.56 120 THR A O 1
ATOM 929 N N . ASP A 1 121 ? 22.432 -8.263 -4.394 1.00 78.81 121 ASP A N 1
ATOM 930 C CA . ASP A 1 121 ? 23.587 -7.536 -4.959 1.00 78.81 121 ASP A CA 1
ATOM 931 C C . ASP A 1 121 ? 23.445 -7.059 -6.417 1.00 78.81 121 ASP A C 1
ATOM 933 O O . ASP A 1 121 ? 24.415 -6.630 -7.045 1.00 78.81 121 ASP A O 1
ATOM 937 N N . VAL A 1 122 ? 22.226 -7.072 -6.961 1.00 84.56 122 VAL A N 1
ATOM 938 C CA . VAL A 1 122 ? 21.927 -6.469 -8.261 1.00 84.56 122 VAL A CA 1
ATOM 939 C C . VAL A 1 122 ? 21.522 -5.013 -8.061 1.00 84.56 122 VAL A C 1
ATOM 941 O O . VAL A 1 122 ? 20.593 -4.702 -7.317 1.00 84.56 122 VAL A O 1
ATOM 944 N N . HIS A 1 123 ? 22.205 -4.108 -8.760 1.00 86.06 123 HIS A N 1
ATOM 945 C CA . HIS A 1 123 ? 21.813 -2.706 -8.861 1.00 86.06 123 HIS A CA 1
ATOM 946 C C . HIS A 1 123 ? 21.034 -2.500 -10.164 1.00 86.06 123 HIS A C 1
ATOM 948 O O . HIS A 1 123 ? 21.664 -2.297 -11.206 1.00 86.06 123 HIS A O 1
ATOM 954 N N . PRO A 1 124 ? 19.690 -2.585 -10.146 1.00 90.75 124 PRO A N 1
ATOM 955 C CA . PRO A 1 124 ? 18.904 -2.411 -11.355 1.00 90.75 124 PRO A CA 1
ATOM 956 C C . PRO A 1 124 ? 19.076 -0.994 -11.893 1.00 90.75 124 PRO A C 1
ATOM 958 O O . PRO A 1 124 ? 19.155 -0.015 -11.144 1.00 90.75 124 PRO A O 1
ATOM 961 N N . SER A 1 125 ? 19.078 -0.877 -13.214 1.00 94.81 125 SER A N 1
ATOM 962 C CA . SER A 1 125 ? 18.909 0.407 -13.873 1.00 94.81 125 SER A CA 1
ATOM 963 C C . SER A 1 125 ? 17.557 1.029 -13.509 1.00 94.81 125 SER A C 1
ATOM 965 O O . SER A 1 125 ? 16.608 0.365 -13.078 1.00 94.81 125 SER A O 1
ATOM 967 N N . PHE A 1 126 ? 17.441 2.338 -13.726 1.00 94.50 126 PHE A N 1
ATOM 968 C CA . PHE A 1 126 ? 16.196 3.055 -13.465 1.00 94.50 126 PHE A CA 1
ATOM 969 C C . PHE A 1 126 ? 15.009 2.500 -14.271 1.00 94.50 126 PHE A C 1
ATOM 971 O O . PHE A 1 126 ? 13.889 2.455 -13.763 1.00 94.50 126 PHE A O 1
ATOM 978 N N . ASP A 1 127 ? 15.234 2.050 -15.506 1.00 96.62 127 ASP A N 1
ATOM 979 C CA . ASP A 1 127 ? 14.164 1.504 -16.346 1.00 96.62 127 ASP A CA 1
ATOM 980 C C . ASP A 1 127 ? 13.766 0.080 -15.939 1.00 96.62 127 ASP A C 1
ATOM 982 O O . ASP A 1 127 ? 12.580 -0.252 -15.964 1.00 96.62 127 ASP A O 1
ATOM 986 N N . GLU A 1 128 ? 14.713 -0.732 -15.464 1.00 96.25 128 GLU A N 1
ATOM 987 C CA . GLU A 1 128 ? 14.413 -2.032 -14.854 1.00 96.25 128 GLU A CA 1
ATOM 988 C C . GLU A 1 128 ? 13.566 -1.864 -13.588 1.00 96.25 128 GLU A C 1
ATOM 990 O O . GLU A 1 128 ? 12.551 -2.548 -13.433 1.00 96.25 128 GLU A O 1
ATOM 995 N N . TRP A 1 129 ? 13.912 -0.896 -12.730 1.00 96.19 129 TRP A N 1
ATOM 996 C CA . TRP A 1 129 ? 13.137 -0.558 -11.531 1.00 96.19 129 TRP A CA 1
ATOM 997 C C . TRP A 1 129 ? 11.688 -0.184 -11.865 1.00 96.19 129 TRP A C 1
ATOM 999 O O . TRP A 1 129 ? 10.746 -0.744 -11.297 1.00 96.19 129 TRP A O 1
ATOM 1009 N N . LYS A 1 130 ? 11.495 0.717 -12.840 1.00 97.62 130 LYS A N 1
ATOM 1010 C CA . LYS A 1 130 ? 10.159 1.096 -13.329 1.00 97.62 130 LYS A CA 1
ATOM 1011 C C . LYS A 1 130 ? 9.377 -0.105 -13.846 1.00 97.62 130 LYS A C 1
ATOM 1013 O O . LYS A 1 130 ? 8.195 -0.244 -13.536 1.00 97.62 130 LYS A O 1
ATOM 1018 N N . ALA A 1 131 ? 10.018 -0.966 -14.637 1.00 97.56 131 ALA A N 1
ATOM 1019 C CA . ALA A 1 131 ? 9.368 -2.129 -15.228 1.00 97.56 131 ALA A CA 1
ATOM 1020 C C . ALA A 1 131 ? 8.905 -3.131 -14.158 1.00 97.56 131 ALA A C 1
ATOM 1022 O O . ALA A 1 131 ? 7.788 -3.646 -14.244 1.00 97.56 131 ALA A O 1
ATOM 1023 N N . ALA A 1 132 ? 9.713 -3.367 -13.119 1.00 97.75 132 ALA A N 1
ATOM 1024 C CA . ALA A 1 132 ? 9.316 -4.202 -11.988 1.00 97.75 132 ALA A CA 1
ATOM 1025 C C . ALA A 1 132 ? 8.145 -3.591 -11.205 1.00 97.75 132 ALA A C 1
ATOM 1027 O O . ALA A 1 132 ? 7.175 -4.295 -10.920 1.00 97.75 132 ALA A O 1
ATOM 1028 N N . ALA A 1 133 ? 8.183 -2.283 -10.933 1.00 98.00 133 ALA A N 1
ATOM 1029 C CA . ALA A 1 133 ? 7.077 -1.580 -10.288 1.00 98.00 133 ALA A CA 1
ATOM 1030 C C . ALA A 1 133 ? 5.783 -1.648 -11.118 1.00 98.00 133 ALA A C 1
ATOM 1032 O O . ALA A 1 133 ? 4.722 -1.940 -10.572 1.00 98.00 133 ALA A O 1
ATOM 1033 N N . LEU A 1 134 ? 5.860 -1.468 -12.442 1.00 98.12 134 LEU A N 1
ATOM 1034 C CA . LEU A 1 134 ? 4.703 -1.599 -13.335 1.00 98.12 134 LEU A CA 1
ATOM 1035 C C . LEU A 1 134 ? 4.134 -3.022 -13.334 1.00 98.12 134 LEU A C 1
ATOM 1037 O O . LEU A 1 134 ? 2.919 -3.209 -13.362 1.00 98.12 134 LEU A O 1
ATOM 1041 N N . ARG A 1 135 ? 5.001 -4.038 -13.317 1.00 98.00 135 ARG A N 1
ATOM 1042 C CA . ARG A 1 135 ? 4.571 -5.436 -13.234 1.00 98.00 135 ARG A CA 1
ATOM 1043 C C . ARG A 1 135 ? 3.820 -5.696 -11.933 1.00 98.00 135 ARG A C 1
ATOM 1045 O O . ARG A 1 135 ? 2.751 -6.291 -11.995 1.00 98.00 135 ARG A O 1
ATOM 1052 N N . LEU A 1 136 ? 4.346 -5.224 -10.802 1.00 97.94 136 LEU A N 1
ATOM 1053 C CA . LEU A 1 136 ? 3.705 -5.360 -9.491 1.00 97.94 136 LEU A CA 1
ATOM 1054 C C . LEU A 1 136 ? 2.375 -4.604 -9.421 1.00 97.94 136 LEU A C 1
ATOM 1056 O O . LEU A 1 136 ? 1.396 -5.153 -8.922 1.00 97.94 136 LEU A O 1
ATOM 1060 N N . TYR A 1 137 ? 2.313 -3.399 -9.997 1.00 98.06 137 TYR A N 1
ATOM 1061 C CA . TYR A 1 137 ? 1.067 -2.645 -10.146 1.00 98.06 137 TYR A CA 1
ATOM 1062 C C . TYR A 1 137 ? -0.001 -3.471 -10.884 1.00 98.06 137 TYR A C 1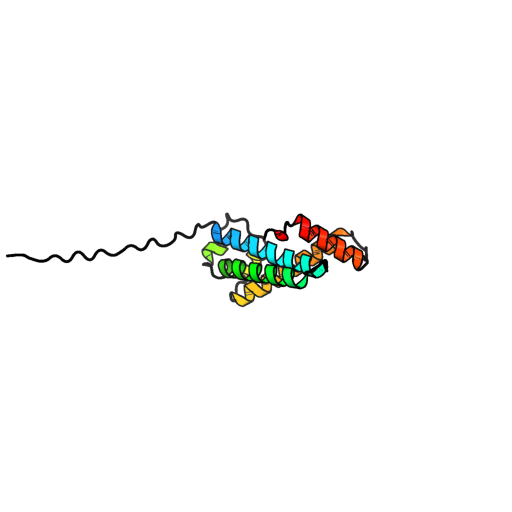
ATOM 1064 O O . TYR A 1 137 ? -1.122 -3.638 -10.405 1.00 98.06 137 TYR A O 1
ATOM 1072 N N . LYS A 1 138 ? 0.365 -4.060 -12.029 1.00 97.25 138 LYS A N 1
ATOM 1073 C CA . LYS A 1 138 ? -0.554 -4.877 -12.833 1.00 97.25 138 LYS A CA 1
ATOM 1074 C C . LYS A 1 138 ? -0.946 -6.177 -12.135 1.00 97.25 138 LYS A C 1
ATOM 1076 O O . LYS A 1 138 ? -2.124 -6.505 -12.090 1.00 97.25 138 LYS A O 1
ATOM 1081 N N . SER A 1 139 ? 0.010 -6.917 -11.571 1.00 96.75 139 SER A N 1
ATOM 1082 C CA . SER A 1 139 ? -0.281 -8.184 -10.886 1.00 96.75 139 SER A CA 1
ATOM 1083 C C . SER A 1 139 ? -1.073 -7.992 -9.594 1.00 96.75 139 SER A C 1
ATOM 1085 O O . SER A 1 139 ? -1.789 -8.897 -9.179 1.00 96.75 139 SER A O 1
ATOM 1087 N N . GLY A 1 140 ? -0.952 -6.821 -8.966 1.00 94.31 140 GLY A N 1
ATOM 1088 C CA . GLY A 1 140 ? -1.766 -6.419 -7.823 1.00 94.31 140 GLY A CA 1
ATOM 1089 C C . GLY A 1 140 ? -3.188 -5.992 -8.191 1.00 94.31 140 GLY A C 1
ATOM 1090 O O . GLY A 1 140 ? -3.953 -5.673 -7.287 1.00 94.31 140 GLY A O 1
ATOM 1091 N N . ASN A 1 141 ? -3.550 -5.974 -9.483 1.00 96.00 141 ASN A N 1
ATOM 1092 C CA . ASN A 1 141 ? -4.827 -5.466 -9.992 1.00 96.00 141 ASN A CA 1
ATOM 1093 C C . ASN A 1 141 ? -5.152 -4.054 -9.475 1.00 96.00 141 ASN A C 1
ATOM 1095 O O . ASN A 1 141 ? -6.299 -3.747 -9.154 1.00 96.00 141 ASN A O 1
ATOM 1099 N N . CYS A 1 142 ? -4.137 -3.191 -9.385 1.00 97.06 142 CYS A N 1
ATOM 1100 C CA . CYS A 1 142 ? -4.260 -1.864 -8.784 1.00 97.06 142 CYS A CA 1
ATOM 1101 C C . CYS A 1 142 ? -5.255 -0.940 -9.516 1.00 97.06 142 CYS A C 1
ATOM 1103 O O . CYS A 1 142 ? -5.802 -0.017 -8.908 1.00 97.06 142 CYS A O 1
ATOM 1105 N N . ASP A 1 143 ? -5.534 -1.218 -10.792 1.00 94.31 143 ASP A N 1
ATOM 1106 C CA . ASP A 1 143 ? -6.567 -0.536 -11.579 1.00 94.31 143 ASP A CA 1
ATOM 1107 C C . ASP A 1 143 ? -7.993 -0.767 -11.034 1.00 94.31 143 ASP A C 1
ATOM 1109 O O . ASP A 1 143 ? -8.891 0.027 -11.304 1.00 94.31 143 ASP A O 1
ATOM 1113 N N . LEU A 1 144 ? -8.220 -1.852 -10.279 1.00 92.38 144 LEU A N 1
ATOM 1114 C CA . LEU A 1 144 ? -9.545 -2.266 -9.792 1.00 92.38 144 LEU A CA 1
ATOM 1115 C C . LEU A 1 144 ? -9.864 -1.794 -8.364 1.00 92.38 144 LEU A C 1
ATOM 1117 O O . LEU A 1 144 ? -10.967 -2.052 -7.878 1.00 92.38 144 LEU A O 1
ATOM 1121 N N . LEU A 1 145 ? -8.908 -1.155 -7.683 1.00 88.62 145 LEU A N 1
ATOM 1122 C CA . LEU A 1 145 ? -9.064 -0.681 -6.302 1.00 88.62 145 LEU A CA 1
ATOM 1123 C C . LEU A 1 145 ? -9.846 0.628 -6.211 1.00 88.62 145 LEU A C 1
ATOM 1125 O O . LEU A 1 145 ? -9.614 1.518 -7.053 1.00 88.62 145 LEU A O 1
#

Secondary structure (DSSP, 8-state):
-------------------TTHHHHHHHHHHHHHHHHHHHHHHT-TTHHHHHHHHHHHHHHHHHHHHTS-HHHHT-TT----HHHHHHHHT-S-HHHHHHHHHHHHHHHHHHHHHTTS-TT----HHHHHHHHHHHHHHTTGGG-

Sequence (145 aa):
MRIFCLLAATALLPMPCKAEGDIYHQANVAWAAYKCAAFAFNSRMPNADGEHRRLVEKGYQNGLTFFSAPRAEMLASDSVVPTELGLVALDFRSVEYSLGRIEEIANRYALNEISSSFGTDVHPSFDEWKAAALRLYKSGNCDLL

Foldseek 3Di:
DDDDDDDDPPPPDPDPPPPLQQLQVLLVLLLLLLLLLLLLCLLPPVCSVVLNVVSLVSNLVSLLSNLPDPLCSNQDDVGDHDVQLNVLSVVDDDSVVSSVSSSVVSNVVSLVQLVPVQDPPDDDDSNSSSVSSVVCSVVSVSVVD